Protein AF-A0A923HQ88-F1 (afdb_monomer_l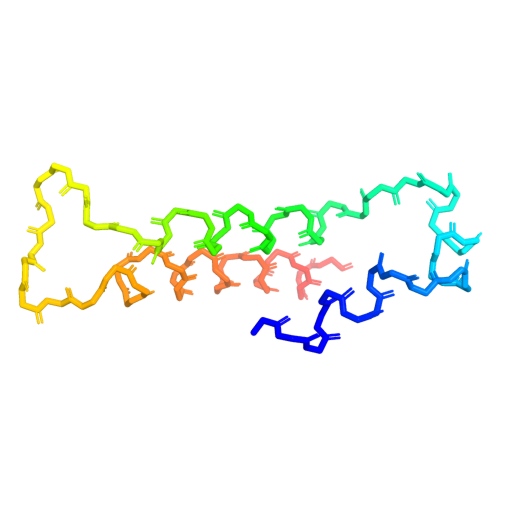ite)

Foldseek 3Di:
DVPLVVLVPDPVNCVVVVVDDDPLSVLLVVQVVQQPDDDPPDDPVDHSCVVGNVVSNVVSVVVVVVD

Organism: NCBI:txid2762298

pLDDT: mean 85.97, std 12.75, range [50.94, 97.44]

Sequence (67 aa):
MNSLFLLATSPDFWAVTDNEVPPILFAVYQAFDEGEFHHSGDDMRLSPEVLHTQPLIAKVLERNHAS

Radius of gyration: 14.14 Å; chains: 1; bounding box: 34×25×38 Å

Structure (mmCIF, N/CA/C/O backbone):
data_AF-A0A923HQ88-F1
#
_entry.id   AF-A0A923HQ88-F1
#
loop_
_atom_site.group_PDB
_atom_site.id
_atom_site.type_symbol
_atom_site.label_atom_id
_atom_site.label_alt_id
_atom_site.label_comp_id
_atom_site.label_asym_id
_atom_site.label_entity_id
_atom_site.label_seq_id
_atom_site.pdbx_PDB_ins_code
_atom_site.Cartn_x
_atom_site.Cartn_y
_atom_site.Cartn_z
_atom_site.occupancy
_atom_site.B_iso_or_equiv
_atom_site.auth_seq_id
_atom_site.auth_comp_id
_atom_site.auth_asym_id
_atom_site.auth_atom_id
_atom_site.pdbx_PDB_model_num
ATOM 1 N N . MET A 1 1 ? 8.161 -0.811 6.384 1.00 55.22 1 MET A N 1
ATOM 2 C CA . MET A 1 1 ? 8.415 0.116 5.256 1.00 55.22 1 MET A CA 1
ATOM 3 C C . MET A 1 1 ? 9.848 0.094 4.719 1.00 55.22 1 MET A C 1
ATOM 5 O O . MET A 1 1 ? 9.988 0.078 3.507 1.00 55.22 1 MET A O 1
ATOM 9 N N . ASN A 1 2 ? 10.907 0.041 5.539 1.00 55.81 2 ASN A N 1
ATOM 10 C CA . ASN A 1 2 ? 12.285 0.259 5.048 1.00 55.81 2 ASN A CA 1
ATOM 11 C C . ASN A 1 2 ? 12.780 -0.637 3.893 1.00 55.81 2 ASN A C 1
ATOM 13 O O . ASN A 1 2 ? 13.485 -0.145 3.022 1.00 55.81 2 ASN A O 1
ATOM 17 N N . SER A 1 3 ? 12.434 -1.923 3.841 1.00 58.47 3 SER A N 1
ATOM 18 C CA . SER A 1 3 ? 12.977 -2.847 2.829 1.00 58.47 3 SER A CA 1
ATOM 19 C C . SER A 1 3 ? 12.371 -2.677 1.429 1.00 58.47 3 SER A C 1
ATOM 21 O O . SER A 1 3 ? 13.076 -2.835 0.437 1.00 58.47 3 SER A O 1
ATOM 23 N N . LEU A 1 4 ? 11.087 -2.320 1.338 1.00 63.69 4 LEU A N 1
ATOM 24 C CA . LEU A 1 4 ? 10.381 -2.150 0.061 1.00 63.69 4 LEU A CA 1
ATOM 25 C C . LEU A 1 4 ? 10.774 -0.833 -0.623 1.00 63.69 4 LEU A C 1
ATOM 27 O O . LEU A 1 4 ? 10.979 -0.796 -1.833 1.00 63.69 4 LEU A O 1
ATOM 31 N N . PHE A 1 5 ? 10.983 0.219 0.175 1.00 62.84 5 PHE A N 1
ATOM 32 C CA . PHE A 1 5 ? 11.560 1.477 -0.298 1.00 62.84 5 PHE A CA 1
ATOM 33 C C . PHE A 1 5 ? 13.020 1.316 -0.727 1.00 62.84 5 PHE A C 1
ATOM 35 O O . PHE A 1 5 ? 13.406 1.887 -1.739 1.00 62.84 5 PHE A O 1
ATOM 42 N N . LEU A 1 6 ? 13.818 0.495 -0.030 1.00 61.44 6 LEU A N 1
ATOM 43 C CA . LEU A 1 6 ? 15.193 0.222 -0.461 1.00 61.44 6 LEU A CA 1
ATOM 44 C C . LEU A 1 6 ? 15.227 -0.407 -1.864 1.00 61.44 6 LEU A C 1
ATOM 46 O O . LEU A 1 6 ? 15.983 0.047 -2.720 1.00 61.44 6 LEU A O 1
ATOM 50 N N . LEU A 1 7 ? 14.366 -1.400 -2.121 1.00 66.44 7 LEU A N 1
ATOM 51 C CA . LEU A 1 7 ? 14.239 -2.036 -3.437 1.00 66.44 7 LEU A CA 1
ATOM 52 C C . LEU A 1 7 ? 13.789 -1.033 -4.509 1.00 66.44 7 LEU A C 1
ATOM 54 O O . LEU A 1 7 ? 14.391 -0.971 -5.575 1.00 66.44 7 LEU A O 1
ATOM 58 N N . ALA A 1 8 ? 12.800 -0.195 -4.197 1.00 65.12 8 ALA A N 1
ATOM 59 C CA . ALA A 1 8 ? 12.306 0.850 -5.093 1.00 65.12 8 ALA A CA 1
ATOM 60 C C . ALA A 1 8 ? 13.291 2.010 -5.326 1.00 65.12 8 ALA A C 1
ATOM 62 O O . ALA A 1 8 ? 12.996 2.912 -6.099 1.00 65.12 8 ALA A O 1
ATOM 63 N N . THR A 1 9 ? 14.450 2.028 -4.665 1.00 70.25 9 THR A N 1
ATOM 64 C CA . THR A 1 9 ? 15.516 3.022 -4.908 1.00 70.25 9 THR A CA 1
ATOM 65 C C . THR A 1 9 ? 16.726 2.432 -5.630 1.00 70.25 9 THR A C 1
ATOM 67 O O . THR A 1 9 ? 17.676 3.154 -5.930 1.00 70.25 9 THR A O 1
ATOM 70 N N . SER A 1 10 ? 16.702 1.130 -5.933 1.00 79.25 10 SER A N 1
ATOM 71 C CA . SER A 1 10 ? 17.776 0.463 -6.665 1.00 79.25 10 SER A CA 1
ATOM 72 C C . SER A 1 10 ? 17.722 0.825 -8.161 1.00 79.25 10 SER A C 1
ATOM 74 O O . SER A 1 10 ? 16.658 0.710 -8.772 1.00 79.25 10 SER A O 1
ATOM 76 N N . PRO A 1 11 ? 18.852 1.214 -8.784 1.00 77.06 11 PRO A N 1
ATOM 77 C CA . PRO A 1 11 ? 18.921 1.438 -10.230 1.00 77.06 11 PRO A CA 1
ATOM 78 C C . PRO A 1 11 ? 18.510 0.208 -11.047 1.00 77.06 11 PRO A C 1
ATOM 80 O O . PRO A 1 11 ? 17.859 0.345 -12.080 1.00 77.06 11 PRO A O 1
ATOM 83 N N . ASP A 1 12 ? 18.839 -0.990 -10.558 1.00 82.25 12 ASP A N 1
ATOM 84 C CA . ASP A 1 12 ? 18.503 -2.249 -11.225 1.00 82.25 12 ASP A CA 1
ATOM 85 C C . ASP A 1 12 ? 16.988 -2.476 -11.252 1.00 82.25 12 ASP A C 1
ATOM 87 O O . ASP A 1 12 ? 16.455 -2.964 -12.245 1.00 82.25 12 ASP A O 1
ATOM 91 N N . PHE A 1 13 ? 16.281 -2.084 -10.186 1.00 80.19 13 PHE A N 1
ATOM 92 C CA . PHE A 1 13 ? 14.823 -2.171 -10.120 1.00 80.19 13 PHE A CA 1
ATOM 93 C C . PHE A 1 13 ? 14.161 -1.261 -11.163 1.00 80.19 13 PHE A C 1
ATOM 95 O O . PHE A 1 13 ? 13.300 -1.715 -11.907 1.00 80.19 13 PHE A O 1
ATOM 102 N N . TRP A 1 14 ? 14.607 -0.010 -11.285 1.00 81.50 14 TRP A N 1
ATOM 103 C CA . TRP A 1 14 ? 14.060 0.917 -12.282 1.00 81.50 14 TRP A CA 1
ATOM 104 C C . TRP A 1 14 ? 14.401 0.523 -13.718 1.00 81.50 14 TRP A C 1
ATOM 106 O O . TRP A 1 14 ? 13.581 0.708 -14.615 1.00 81.50 14 TRP A O 1
ATOM 116 N N . ALA A 1 15 ? 15.574 -0.071 -13.942 1.00 82.06 15 ALA A N 1
ATOM 117 C CA . ALA A 1 15 ? 15.951 -0.581 -15.255 1.00 82.06 15 ALA A CA 1
ATOM 118 C C . ALA A 1 15 ? 15.032 -1.722 -15.725 1.00 82.06 15 ALA A C 1
ATOM 120 O O . ALA A 1 15 ? 14.737 -1.809 -16.916 1.00 82.06 15 ALA A O 1
ATOM 121 N N . VAL A 1 16 ? 14.552 -2.581 -14.814 1.00 83.75 16 VAL A N 1
ATOM 122 C CA . VAL A 1 16 ? 13.626 -3.677 -15.163 1.00 83.75 16 VAL A CA 1
ATOM 123 C C . VAL A 1 16 ? 12.157 -3.253 -15.213 1.00 83.75 16 VAL A C 1
ATOM 125 O O . VAL A 1 16 ? 11.346 -3.986 -15.774 1.00 83.75 16 VAL A O 1
ATOM 128 N N . THR A 1 17 ? 11.805 -2.088 -14.661 1.00 81.44 17 THR A N 1
ATOM 129 C CA . THR A 1 17 ? 10.442 -1.529 -14.709 1.00 81.44 17 THR A CA 1
ATOM 130 C C . THR A 1 17 ? 10.282 -0.417 -15.747 1.00 81.44 17 THR A C 1
ATOM 132 O O . THR A 1 17 ? 9.313 0.328 -15.681 1.00 81.44 17 THR A O 1
ATOM 135 N N . ASP A 1 18 ? 11.223 -0.283 -16.689 1.00 86.00 18 ASP A N 1
ATOM 136 C CA . ASP A 1 18 ? 11.246 0.777 -17.715 1.00 86.00 18 ASP A CA 1
ATOM 137 C C . ASP A 1 18 ? 11.135 2.200 -17.134 1.00 86.00 18 ASP A C 1
ATOM 139 O O . ASP A 1 18 ? 10.520 3.101 -17.695 1.00 86.00 18 ASP A O 1
ATOM 143 N N . ASN A 1 19 ? 11.734 2.410 -15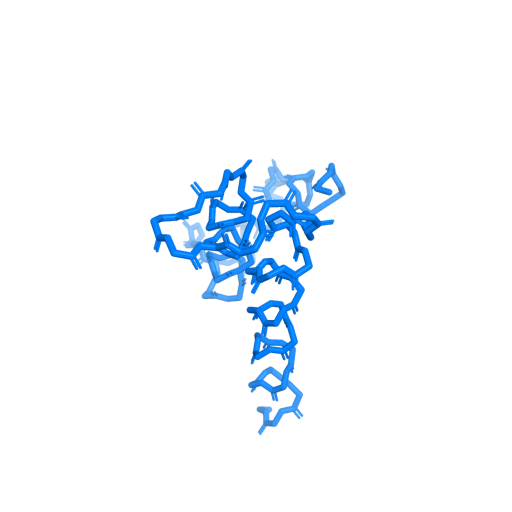.959 1.00 82.56 19 ASN A N 1
ATOM 144 C CA . ASN A 1 19 ? 11.623 3.640 -15.172 1.00 82.56 19 ASN A CA 1
ATOM 145 C C . ASN A 1 19 ? 10.180 4.022 -14.779 1.00 82.56 19 ASN A C 1
ATOM 147 O O . ASN A 1 19 ? 9.928 5.164 -14.389 1.00 82.56 19 ASN A O 1
ATOM 151 N N . GLU A 1 20 ? 9.241 3.077 -14.821 1.00 85.19 20 GLU A N 1
ATOM 152 C CA . GLU A 1 20 ? 7.878 3.254 -14.330 1.00 85.19 20 GLU A CA 1
ATOM 153 C C . GLU A 1 20 ? 7.719 2.692 -12.916 1.00 85.19 20 GLU A C 1
ATOM 155 O O . GLU A 1 20 ? 8.387 1.735 -12.514 1.00 85.19 20 GLU A O 1
ATOM 160 N N . VAL A 1 21 ? 6.813 3.297 -12.140 1.00 83.62 21 VAL A N 1
ATOM 161 C CA . VAL A 1 21 ? 6.424 2.791 -10.819 1.00 83.62 21 VAL A CA 1
ATOM 162 C C . VAL A 1 21 ? 5.481 1.605 -11.026 1.00 83.62 21 VAL A C 1
ATOM 164 O O . VAL A 1 21 ? 4.380 1.808 -11.545 1.00 83.62 21 VAL A O 1
ATOM 167 N N . PRO A 1 22 ? 5.821 0.382 -10.579 1.00 86.44 22 PRO A N 1
ATOM 168 C CA . PRO A 1 22 ? 4.909 -0.742 -10.728 1.00 86.44 22 PRO A CA 1
ATOM 169 C C . PRO A 1 22 ? 3.594 -0.497 -9.977 1.00 86.44 22 PRO A C 1
ATOM 171 O O . PRO A 1 22 ? 3.629 -0.032 -8.832 1.00 86.44 22 PRO A O 1
ATOM 174 N N . PRO A 1 23 ? 2.435 -0.880 -10.543 1.00 87.69 23 PRO A N 1
ATOM 175 C CA . PRO A 1 23 ? 1.137 -0.658 -9.906 1.00 87.69 23 PRO A CA 1
ATOM 176 C C . PRO A 1 23 ? 1.036 -1.228 -8.486 1.00 87.69 23 PRO A C 1
ATOM 178 O O . PRO A 1 23 ? 0.446 -0.603 -7.607 1.00 87.69 23 PRO A O 1
ATOM 181 N N . ILE A 1 24 ? 1.658 -2.386 -8.231 1.00 88.44 24 ILE A N 1
ATOM 182 C CA . ILE A 1 24 ? 1.720 -2.982 -6.891 1.00 88.44 24 ILE A CA 1
ATOM 183 C C . ILE A 1 24 ? 2.478 -2.090 -5.901 1.00 88.44 24 ILE A C 1
ATOM 185 O O . ILE A 1 24 ? 2.052 -1.945 -4.760 1.00 88.44 24 ILE A O 1
ATOM 189 N N . LEU A 1 25 ? 3.570 -1.456 -6.335 1.00 87.00 25 LEU A N 1
ATOM 190 C CA . LEU A 1 25 ? 4.392 -0.602 -5.486 1.00 87.00 25 LEU A CA 1
ATOM 191 C C . LEU A 1 25 ? 3.630 0.671 -5.103 1.00 87.00 25 LEU A C 1
ATOM 193 O O . LEU A 1 25 ? 3.616 1.056 -3.935 1.00 87.00 25 LEU A O 1
ATOM 197 N N . PHE A 1 26 ? 2.939 1.273 -6.075 1.00 88.56 26 PHE A N 1
ATOM 198 C CA . PHE A 1 26 ? 2.083 2.430 -5.832 1.00 88.56 26 PHE A CA 1
ATOM 199 C C . PHE A 1 26 ? 0.910 2.089 -4.903 1.00 88.56 26 PHE A C 1
ATOM 201 O O . PHE A 1 26 ? 0.637 2.826 -3.961 1.00 88.56 26 PHE A O 1
ATOM 208 N N . ALA A 1 27 ? 0.267 0.935 -5.094 1.00 92.00 27 ALA A N 1
ATOM 209 C CA . ALA A 1 27 ? -0.831 0.504 -4.232 1.00 92.00 27 ALA A CA 1
ATOM 210 C C . ALA A 1 27 ? -0.375 0.215 -2.789 1.00 92.00 27 ALA A C 1
ATOM 212 O O . ALA A 1 27 ? -1.085 0.539 -1.838 1.00 92.00 27 ALA A O 1
ATOM 213 N N . VAL A 1 28 ? 0.823 -0.356 -2.611 1.00 91.69 28 VAL A N 1
ATOM 214 C CA . VAL A 1 28 ? 1.433 -0.523 -1.283 1.00 91.69 28 VAL A CA 1
ATOM 215 C C . VAL A 1 28 ? 1.719 0.837 -0.649 1.00 91.69 28 VAL A C 1
ATOM 217 O O . VAL A 1 28 ? 1.405 1.023 0.522 1.00 91.69 28 VAL A O 1
ATOM 220 N N . TYR A 1 29 ? 2.266 1.794 -1.406 1.00 91.19 29 TYR A N 1
ATOM 221 C CA . TYR A 1 29 ? 2.490 3.158 -0.920 1.00 91.19 29 TYR A CA 1
ATOM 222 C C . TYR A 1 29 ? 1.190 3.807 -0.423 1.00 91.19 29 TYR A C 1
ATOM 224 O O . TYR A 1 29 ? 1.142 4.259 0.718 1.00 91.19 29 TYR A O 1
ATOM 232 N N . GLN A 1 30 ? 0.120 3.758 -1.222 1.00 93.31 30 GLN A N 1
ATOM 233 C CA . GLN A 1 30 ? -1.191 4.301 -0.847 1.00 93.31 30 GLN A CA 1
ATOM 234 C C . GLN A 1 30 ? -1.774 3.644 0.413 1.00 93.31 30 GLN A C 1
ATOM 236 O O . GLN A 1 30 ? -2.397 4.317 1.223 1.00 93.31 30 GLN A O 1
ATOM 241 N N . ALA A 1 31 ? -1.561 2.339 0.615 1.00 94.69 31 ALA A N 1
ATOM 242 C CA . ALA A 1 31 ? -2.025 1.652 1.820 1.00 94.69 31 ALA A CA 1
ATOM 243 C C . ALA A 1 31 ? -1.325 2.144 3.098 1.00 94.69 31 ALA A C 1
ATOM 245 O O . ALA A 1 31 ? -1.934 2.174 4.169 1.00 94.69 31 ALA A O 1
ATOM 246 N N . PHE A 1 32 ? -0.041 2.497 3.000 1.00 93.56 32 PHE A N 1
ATOM 247 C CA . PHE A 1 32 ? 0.694 3.091 4.116 1.00 93.56 32 PHE A CA 1
ATOM 248 C C . PHE A 1 32 ? 0.291 4.548 4.354 1.00 93.56 32 PHE A C 1
ATOM 250 O O . PHE A 1 32 ? 0.121 4.917 5.509 1.00 93.56 32 PHE A O 1
ATOM 257 N N . ASP A 1 33 ? 0.090 5.326 3.289 1.00 94.62 33 ASP A N 1
ATOM 258 C CA . ASP A 1 33 ? -0.403 6.711 3.355 1.00 94.62 33 ASP A CA 1
ATOM 259 C C . ASP A 1 33 ? -1.767 6.787 4.070 1.00 94.62 33 ASP A C 1
ATOM 261 O O . ASP A 1 33 ? -1.922 7.497 5.059 1.00 94.62 33 ASP A O 1
ATOM 265 N N . GLU A 1 34 ? -2.720 5.935 3.675 1.00 95.81 34 GLU A N 1
ATOM 266 C CA . GLU A 1 34 ? -4.057 5.873 4.288 1.00 95.81 34 GLU A CA 1
ATOM 267 C C . GLU A 1 34 ? -4.028 5.445 5.770 1.00 95.81 34 GLU A C 1
ATOM 269 O O . GLU A 1 34 ? -4.935 5.753 6.535 1.00 95.81 34 GLU A O 1
ATOM 274 N N . GLY A 1 35 ? -3.006 4.705 6.204 1.00 96.31 35 GLY A N 1
ATOM 275 C CA . GLY A 1 35 ? -2.883 4.257 7.595 1.00 96.31 35 GLY A CA 1
ATOM 276 C C . GLY A 1 35 ? -1.899 5.061 8.430 1.00 96.31 35 GLY A C 1
ATOM 277 O O . GLY A 1 35 ? -1.480 4.574 9.482 1.00 96.31 35 GLY A O 1
ATOM 278 N N . GLU A 1 36 ? -1.511 6.259 7.991 1.00 94.81 36 GLU A N 1
ATOM 279 C CA . GLU A 1 36 ? -0.639 7.135 8.777 1.00 94.81 36 GLU A CA 1
ATOM 280 C C . GLU A 1 36 ? -1.400 7.781 9.951 1.00 94.81 36 GLU A C 1
ATOM 282 O O . GLU A 1 36 ? -0.848 7.943 11.044 1.00 94.81 36 GLU A O 1
ATOM 287 N N . PHE A 1 37 ? -2.691 8.082 9.766 1.00 95.06 37 PHE A N 1
ATOM 288 C CA . PHE A 1 37 ? -3.506 8.808 10.743 1.00 95.06 37 PHE A CA 1
ATOM 289 C C . PHE A 1 37 ? -4.936 8.275 10.843 1.00 95.06 37 PHE A C 1
ATOM 291 O O . PHE A 1 37 ? -5.443 7.608 9.949 1.00 95.06 37 PHE A O 1
ATOM 298 N N . HIS A 1 38 ? -5.608 8.594 11.951 1.00 97.25 38 HIS A N 1
ATOM 299 C CA . HIS A 1 38 ? -7.042 8.351 12.089 1.00 97.25 38 HIS A CA 1
ATOM 300 C C . HIS A 1 38 ? -7.842 9.273 11.172 1.00 97.25 38 HIS A C 1
ATOM 302 O O . HIS A 1 38 ? -7.594 10.480 11.098 1.00 97.25 38 HIS A O 1
ATOM 308 N N . HIS A 1 39 ? -8.868 8.710 10.554 1.00 95.56 39 HIS A N 1
ATOM 309 C CA . HIS A 1 39 ? -9.856 9.415 9.760 1.00 95.56 39 HIS A CA 1
ATOM 310 C C . HIS A 1 39 ? -11.114 9.733 10.565 1.00 95.56 39 HIS A C 1
ATOM 312 O O . HIS A 1 39 ? -11.361 9.230 11.665 1.00 95.56 39 HIS A O 1
ATOM 318 N N . SER A 1 40 ? -11.936 10.626 10.015 1.00 96.81 40 SER A N 1
ATOM 319 C CA . SER A 1 40 ? -13.207 10.980 10.639 1.00 96.81 40 SER A CA 1
ATOM 320 C C . SER A 1 40 ? -14.116 9.752 10.724 1.00 96.81 40 SER A C 1
ATOM 322 O O . SER A 1 40 ? -14.469 9.169 9.702 1.00 96.81 40 SER A O 1
ATOM 324 N N . GLY A 1 41 ? -14.510 9.382 11.944 1.00 96.00 41 GLY A N 1
ATOM 325 C CA . GLY A 1 41 ? -15.361 8.217 12.203 1.00 96.00 41 GLY A CA 1
ATOM 326 C C . GLY A 1 41 ? -14.607 6.953 12.614 1.00 96.00 41 GLY A C 1
ATOM 327 O O . GLY A 1 41 ? -15.258 5.959 12.937 1.00 96.00 41 GLY A O 1
ATOM 328 N N . ASP A 1 42 ? -13.276 6.993 12.663 1.00 97.12 42 ASP A N 1
ATOM 329 C CA . ASP A 1 42 ? -12.482 5.860 13.125 1.00 97.12 42 ASP A CA 1
ATOM 330 C C . ASP A 1 42 ? -12.672 5.579 14.620 1.00 97.12 42 ASP A C 1
ATOM 332 O O . ASP A 1 42 ? -12.852 6.476 15.452 1.00 97.12 42 ASP A O 1
ATOM 336 N N . ASP A 1 43 ? -12.565 4.299 14.979 1.00 96.75 43 ASP A N 1
ATOM 337 C CA . ASP A 1 43 ? -12.435 3.899 16.374 1.00 96.75 43 ASP A CA 1
ATOM 338 C C . ASP A 1 43 ? -11.024 4.237 16.867 1.00 96.75 43 ASP A C 1
ATOM 340 O O . ASP A 1 43 ? -10.057 3.538 16.566 1.00 96.75 43 ASP A O 1
ATOM 344 N N . MET A 1 44 ? -10.921 5.283 17.688 1.00 96.31 44 MET A N 1
ATOM 345 C CA . MET A 1 44 ? -9.657 5.764 18.264 1.00 96.31 44 MET A CA 1
ATOM 346 C C . MET A 1 44 ? -8.939 4.731 19.153 1.00 96.31 44 MET A C 1
ATOM 348 O O . MET A 1 44 ? -7.805 4.967 19.571 1.00 96.31 44 MET A O 1
ATOM 352 N N . ARG A 1 45 ? -9.579 3.599 19.483 1.00 97.38 45 ARG A N 1
ATOM 353 C CA . ARG A 1 45 ? -8.950 2.484 20.216 1.00 97.38 45 ARG A CA 1
ATOM 354 C C . ARG A 1 45 ? -8.138 1.561 19.310 1.00 97.38 45 ARG A C 1
ATOM 356 O O . ARG A 1 45 ? -7.325 0.791 19.818 1.00 97.38 45 ARG A O 1
ATOM 363 N N . LEU A 1 46 ? -8.380 1.596 18.002 1.00 96.25 46 LEU A N 1
ATOM 364 C CA . LEU A 1 46 ? -7.655 0.816 17.004 1.00 96.25 46 LEU A CA 1
ATOM 365 C C . LEU A 1 46 ? -6.594 1.700 16.348 1.00 96.25 46 LEU A C 1
ATOM 367 O O . LEU A 1 46 ? -6.791 2.904 16.204 1.00 96.25 46 LEU A O 1
ATOM 371 N N . SER A 1 47 ? -5.451 1.128 15.968 1.00 97.31 47 SER A N 1
ATOM 372 C CA . SER A 1 47 ? -4.451 1.890 15.219 1.00 97.31 47 SER A CA 1
ATOM 373 C C . SER A 1 47 ? -4.921 2.110 13.773 1.00 97.31 47 SER A C 1
ATOM 375 O O . SER A 1 47 ? -5.557 1.216 13.204 1.00 97.31 47 SER A O 1
ATOM 377 N N . PRO A 1 48 ? -4.569 3.243 13.140 1.00 96.81 48 PRO A N 1
ATOM 378 C CA . PRO A 1 48 ? -4.848 3.477 11.722 1.00 96.81 48 PRO A CA 1
ATOM 379 C C . PRO A 1 48 ? -4.290 2.380 10.808 1.00 96.81 48 PRO A C 1
ATOM 381 O O . PRO A 1 48 ? -4.918 2.008 9.824 1.00 96.81 48 PRO A O 1
ATOM 384 N N . GLU A 1 49 ? -3.162 1.769 11.182 1.00 96.69 49 GLU A N 1
ATOM 385 C CA . GLU A 1 49 ? -2.599 0.615 10.474 1.00 96.69 49 GLU A CA 1
ATOM 386 C C . GLU A 1 49 ? -3.582 -0.568 10.411 1.00 96.69 49 GLU A C 1
ATOM 388 O O . GLU A 1 49 ? -3.765 -1.170 9.352 1.00 96.69 49 GLU A O 1
ATOM 393 N N . VAL A 1 50 ? -4.225 -0.903 11.536 1.00 97.44 50 VAL A N 1
ATOM 394 C CA . VAL A 1 50 ? -5.202 -2.003 11.615 1.00 97.44 50 VAL A CA 1
ATOM 395 C C . VAL A 1 50 ? -6.473 -1.653 10.846 1.00 97.44 50 VAL A C 1
ATOM 397 O O . VAL A 1 50 ? -7.061 -2.523 10.205 1.00 97.44 50 VAL A O 1
ATOM 400 N N . LEU A 1 51 ? -6.891 -0.388 10.901 1.00 97.31 51 LEU A N 1
ATOM 401 C CA . LEU A 1 51 ? -8.101 0.085 10.232 1.00 97.31 51 LEU A CA 1
ATOM 402 C C . LEU A 1 51 ? -7.937 0.187 8.710 1.00 97.31 51 LEU A C 1
ATOM 404 O O . LEU A 1 51 ? -8.865 -0.167 7.983 1.00 97.31 51 LEU A O 1
ATOM 408 N N . HIS A 1 52 ? -6.763 0.615 8.234 1.00 96.94 52 HIS A N 1
ATOM 409 C CA . HIS A 1 52 ? -6.566 1.045 6.846 1.00 96.94 52 HIS A CA 1
ATOM 410 C C . HIS A 1 52 ? -5.433 0.297 6.138 1.00 96.94 52 HIS A C 1
ATOM 412 O O . HIS A 1 52 ? -5.677 -0.353 5.118 1.00 96.94 52 HIS A O 1
ATOM 418 N N . THR A 1 53 ? -4.207 0.304 6.675 1.00 95.94 53 THR A N 1
ATOM 419 C CA . THR A 1 53 ? -3.047 -0.306 5.993 1.00 95.94 53 THR A CA 1
ATOM 420 C C . THR A 1 53 ? -3.214 -1.806 5.796 1.00 95.94 53 THR A C 1
ATOM 422 O O . THR A 1 53 ? -3.114 -2.295 4.671 1.00 95.94 53 THR A O 1
ATOM 425 N N . GLN A 1 54 ? -3.486 -2.559 6.861 1.00 96.44 54 GLN A N 1
ATOM 426 C CA . GLN A 1 54 ? -3.614 -4.017 6.799 1.00 96.44 54 GLN A CA 1
ATOM 427 C C . GLN A 1 54 ? -4.687 -4.485 5.797 1.00 96.44 54 GLN A C 1
ATOM 429 O O . GLN A 1 54 ? -4.357 -5.308 4.935 1.00 96.44 54 GLN A O 1
ATOM 434 N N . PRO A 1 55 ? -5.935 -3.969 5.818 1.00 96.69 55 PRO A N 1
ATOM 435 C CA . PRO A 1 55 ? -6.945 -4.395 4.852 1.00 96.69 55 PRO A CA 1
ATOM 436 C C . PRO A 1 55 ? -6.626 -3.971 3.414 1.00 96.69 55 PRO A C 1
ATOM 438 O O . PRO A 1 55 ? -6.964 -4.699 2.478 1.00 96.69 55 PRO A O 1
ATOM 441 N N . L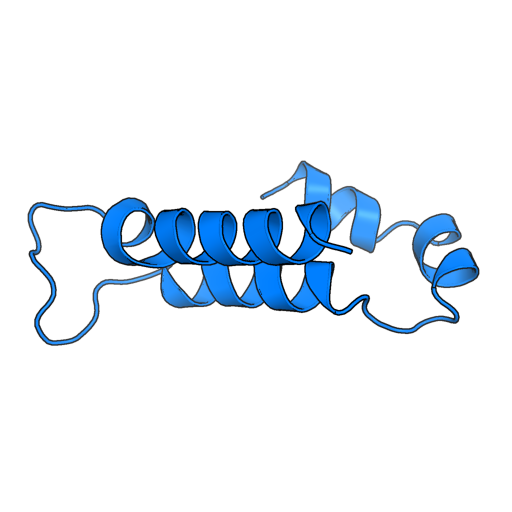EU A 1 56 ? -5.972 -2.826 3.198 1.00 95.94 56 LEU A N 1
ATOM 442 C CA . LEU A 1 56 ? -5.550 -2.415 1.856 1.00 95.94 56 LEU A CA 1
ATOM 443 C C . LEU A 1 56 ? -4.412 -3.293 1.324 1.00 95.94 56 LEU A C 1
ATOM 445 O O . LEU A 1 56 ? -4.482 -3.738 0.179 1.00 95.94 56 LEU A O 1
ATOM 449 N N . ILE A 1 57 ? -3.424 -3.628 2.156 1.00 94.62 57 ILE A N 1
ATOM 450 C CA 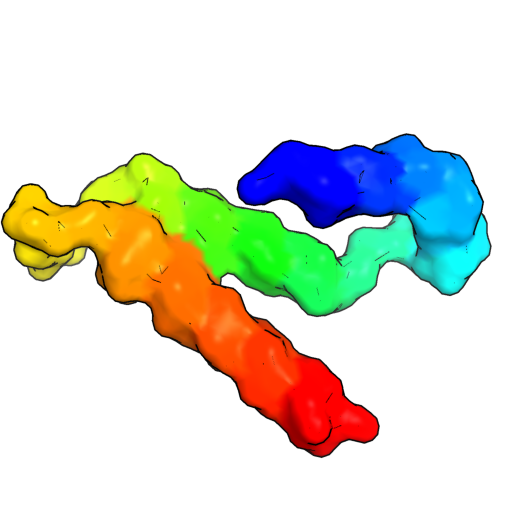. ILE A 1 57 ? -2.356 -4.568 1.793 1.00 94.62 57 ILE A CA 1
ATOM 451 C C . ILE A 1 57 ? -2.930 -5.951 1.471 1.00 94.62 57 ILE A C 1
ATOM 453 O O . ILE A 1 57 ? -2.547 -6.537 0.459 1.00 94.62 57 ILE A O 1
ATOM 457 N N . ALA A 1 58 ? -3.889 -6.450 2.257 1.00 95.12 58 ALA A N 1
ATOM 458 C CA . ALA A 1 58 ? -4.561 -7.717 1.964 1.00 95.12 58 ALA A CA 1
ATOM 459 C C . ALA A 1 58 ? -5.206 -7.705 0.566 1.00 95.12 58 ALA A C 1
ATOM 461 O O . ALA A 1 58 ? -4.949 -8.604 -0.235 1.00 95.12 58 ALA A O 1
ATOM 462 N N . LYS A 1 59 ? -5.932 -6.633 0.215 1.00 94.00 59 LYS A N 1
ATOM 463 C CA . LYS A 1 59 ? -6.522 -6.460 -1.128 1.00 94.00 59 LYS A CA 1
ATOM 464 C C . LYS A 1 59 ? -5.470 -6.407 -2.238 1.00 94.00 59 LYS A C 1
ATOM 466 O O . LYS A 1 59 ? -5.710 -6.916 -3.333 1.00 94.00 59 LYS A O 1
ATOM 471 N N . VAL A 1 60 ? -4.325 -5.765 -1.995 1.00 91.75 60 VAL A N 1
ATOM 472 C CA . VAL A 1 60 ? -3.219 -5.723 -2.965 1.00 91.75 60 VAL A CA 1
ATOM 473 C C . VAL A 1 60 ? -2.671 -7.129 -3.204 1.00 91.75 60 VAL A C 1
ATOM 475 O O . VAL A 1 60 ? -2.510 -7.524 -4.359 1.00 91.75 60 VAL A O 1
ATOM 478 N N . LEU A 1 61 ? -2.436 -7.902 -2.143 1.00 89.19 61 LEU A N 1
ATOM 479 C CA . LEU A 1 61 ? -1.922 -9.269 -2.248 1.00 89.19 61 LEU A CA 1
ATOM 480 C C . LEU A 1 61 ? -2.921 -10.206 -2.937 1.00 89.19 61 LEU A C 1
ATOM 482 O O . LEU A 1 61 ? -2.531 -10.931 -3.848 1.00 89.19 61 LEU A O 1
ATOM 486 N N . GLU A 1 62 ? -4.209 -10.136 -2.592 1.00 92.00 62 GLU A N 1
ATOM 487 C CA . GLU A 1 62 ? -5.269 -10.930 -3.235 1.00 92.00 62 GLU A CA 1
ATOM 488 C C . GLU A 1 62 ? -5.318 -10.718 -4.753 1.00 92.00 62 GLU A C 1
ATOM 490 O O . GLU A 1 62 ? -5.364 -11.683 -5.516 1.00 92.00 62 GLU A O 1
ATOM 495 N N . ARG A 1 63 ? -5.249 -9.462 -5.212 1.00 87.12 63 ARG A N 1
ATOM 496 C CA . ARG A 1 63 ? -5.261 -9.130 -6.648 1.00 87.12 63 ARG A CA 1
ATOM 497 C C . ARG A 1 63 ? -4.045 -9.681 -7.389 1.00 87.12 63 ARG A C 1
ATOM 499 O O . ARG A 1 63 ? -4.181 -10.144 -8.517 1.00 87.12 63 ARG A O 1
ATOM 506 N N . ASN A 1 64 ? -2.874 -9.631 -6.758 1.00 79.00 64 ASN A N 1
ATOM 507 C CA . ASN A 1 64 ? -1.625 -10.091 -7.367 1.00 79.00 64 ASN A CA 1
ATOM 508 C C . ASN A 1 64 ? -1.460 -11.617 -7.305 1.00 79.00 64 ASN A C 1
ATOM 510 O O . ASN A 1 64 ? -0.769 -12.171 -8.145 1.00 79.00 64 ASN A O 1
ATOM 514 N N . HIS A 1 65 ? -2.098 -12.305 -6.353 1.00 74.19 65 HIS A N 1
ATOM 515 C CA . HIS A 1 65 ? -2.133 -13.773 -6.307 1.00 74.19 65 HIS A CA 1
ATOM 516 C C . HIS A 1 65 ? -3.127 -14.380 -7.312 1.00 74.19 65 H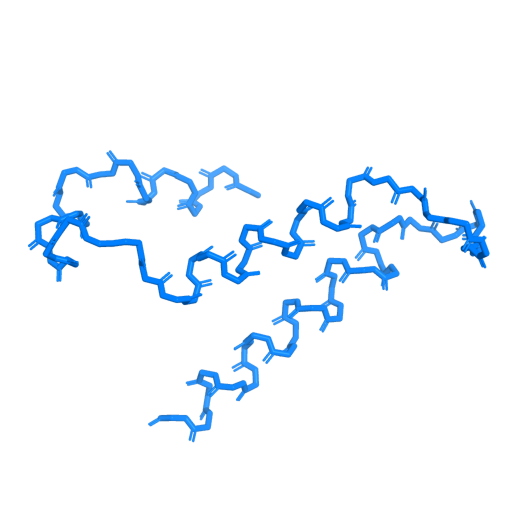IS A C 1
ATOM 518 O O . HIS A 1 65 ? -3.024 -15.560 -7.638 1.00 74.19 65 HIS A O 1
ATOM 524 N N . ALA A 1 66 ? -4.111 -13.599 -7.763 1.00 59.75 66 ALA A N 1
ATOM 525 C CA . ALA A 1 66 ? -5.106 -14.010 -8.752 1.00 59.75 66 ALA A CA 1
ATOM 526 C C . ALA A 1 66 ? -4.690 -13.72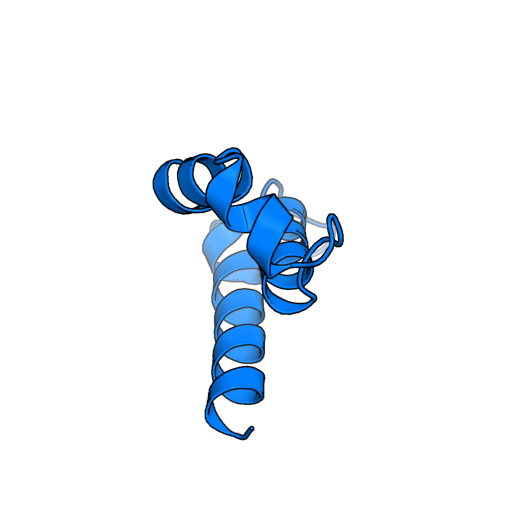5 -10.212 1.00 59.75 66 ALA A C 1
ATOM 528 O O . ALA A 1 66 ? -5.472 -14.015 -11.119 1.00 59.75 66 ALA A O 1
ATOM 529 N N . SER A 1 67 ? -3.505 -13.137 -10.425 1.00 50.94 67 SER A N 1
ATOM 530 C CA . SER A 1 67 ? -2.914 -12.813 -11.735 1.00 50.94 67 SER A CA 1
ATOM 531 C C . SER A 1 67 ? -1.803 -13.798 -12.085 1.00 50.94 67 SER A C 1
ATOM 533 O O . SER A 1 67 ? -1.670 -14.111 -13.287 1.00 50.94 67 SER A O 1
#

Secondary structure (DSSP, 8-state):
-HHHHHHTT-HHHHHHTTTPPPHHHHHHHHHHHHTSSPPTT--TTS-HIIIIIHHHHHHHHHHHHT-